Protein AF-A0A419S5A5-F1 (afdb_monomer_lite)

pLDDT: mean 77.29, std 19.82, range [44.66, 98.12]

Radius of gyration: 22.83 Å; chains: 1; bounding box: 70×24×27 Å

Sequence (65 aa):
MSFVYKKVSLKQAITILAKNGIEVDDNEATVIVDFLYLMAKNYKKDEEEKVLKPQGEIELYKKTL

Secondary structure (DSSP, 8-state):
---S--SS-HHHHHHHHHHTT----HHHHHHHHHHHHHHHHH------------TTSSSSTTS--

Structure (mmCIF, N/CA/C/O backbone):
data_AF-A0A419S5A5-F1
#
_entry.id   AF-A0A419S5A5-F1
#
loop_
_atom_site.group_PDB
_atom_site.id
_atom_site.type_symbol
_atom_site.label_atom_id
_atom_site.label_alt_id
_atom_site.label_comp_id
_atom_site.label_asym_id
_atom_site.label_entity_id
_atom_site.label_seq_id
_atom_site.pdbx_PDB_ins_code
_atom_site.Cartn_x
_atom_site.Cartn_y
_atom_site.Cartn_z
_atom_site.occupancy
_atom_site.B_iso_or_equiv
_atom_site.auth_seq_id
_atom_site.auth_comp_id
_atom_site.auth_asym_id
_atom_site.auth_atom_id
_atom_site.pdbx_PDB_model_num
ATOM 1 N N . MET A 1 1 ?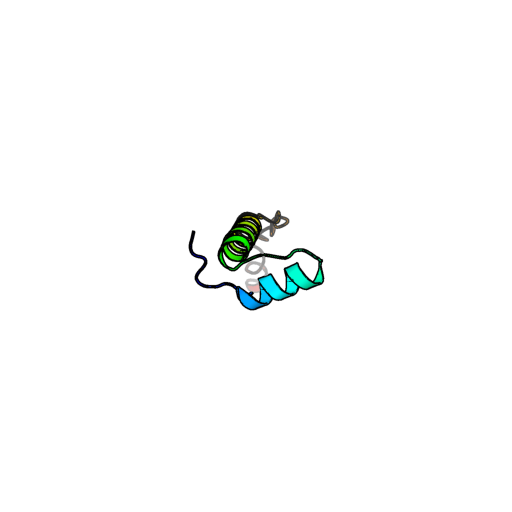 -1.171 -3.834 -13.341 1.00 57.94 1 MET A N 1
ATOM 2 C CA . MET A 1 1 ? -0.043 -4.787 -13.492 1.00 57.94 1 MET A CA 1
ATOM 3 C C . MET A 1 1 ? 0.140 -5.431 -12.130 1.00 57.94 1 MET A C 1
ATOM 5 O O . MET A 1 1 ? 0.258 -4.687 -11.173 1.00 57.94 1 MET A O 1
ATOM 9 N N . SER A 1 2 ? 0.089 -6.758 -11.997 1.00 59.62 2 SER A N 1
ATOM 10 C CA . SER A 1 2 ? 0.187 -7.394 -10.672 1.00 59.62 2 SER A CA 1
ATOM 11 C C . SER A 1 2 ? 1.646 -7.432 -10.200 1.00 59.62 2 SER A C 1
ATOM 13 O O . SER A 1 2 ? 2.474 -8.123 -10.793 1.00 59.62 2 SER A O 1
ATOM 15 N N . PHE A 1 3 ? 1.982 -6.671 -9.154 1.00 68.12 3 PHE A N 1
ATOM 16 C CA . PHE A 1 3 ? 3.275 -6.789 -8.477 1.00 68.12 3 PHE A CA 1
ATOM 17 C C . PHE A 1 3 ? 3.199 -7.930 -7.458 1.00 68.12 3 PHE A C 1
ATOM 19 O O . PHE A 1 3 ? 2.603 -7.779 -6.394 1.00 68.12 3 PHE A O 1
ATOM 26 N N . VAL A 1 4 ? 3.803 -9.071 -7.791 1.00 66.94 4 VAL A N 1
ATOM 27 C CA . VAL A 1 4 ? 3.745 -10.299 -6.974 1.00 66.94 4 VAL A CA 1
ATOM 28 C C . VAL A 1 4 ? 4.593 -10.186 -5.695 1.00 66.94 4 VAL A C 1
ATOM 30 O O . VAL A 1 4 ? 4.257 -10.773 -4.673 1.00 66.94 4 VAL A O 1
ATOM 33 N N . TYR A 1 5 ? 5.654 -9.371 -5.715 1.00 66.88 5 TYR A N 1
ATOM 34 C CA . TYR A 1 5 ? 6.545 -9.140 -4.573 1.00 66.88 5 TYR A CA 1
ATOM 35 C C . TYR A 1 5 ? 6.492 -7.680 -4.116 1.00 66.88 5 TYR A C 1
ATOM 37 O O . TYR A 1 5 ? 7.387 -6.882 -4.399 1.00 66.88 5 TYR A O 1
ATOM 45 N N . LYS A 1 6 ? 5.425 -7.321 -3.399 1.00 75.88 6 LYS A N 1
ATOM 46 C CA . LYS A 1 6 ? 5.340 -6.032 -2.704 1.00 75.88 6 LYS A CA 1
ATOM 47 C C . LYS A 1 6 ? 5.960 -6.166 -1.311 1.00 75.88 6 LYS A C 1
ATOM 49 O O . LYS A 1 6 ? 5.589 -7.044 -0.541 1.00 75.88 6 LYS A O 1
ATOM 54 N N . LYS A 1 7 ? 6.892 -5.271 -0.976 1.00 84.06 7 LYS A N 1
ATOM 55 C CA . LYS A 1 7 ? 7.428 -5.105 0.390 1.00 84.06 7 LYS A CA 1
ATOM 56 C C . LYS A 1 7 ? 6.413 -4.480 1.357 1.00 84.06 7 LYS A C 1
ATOM 58 O O . LYS A 1 7 ? 6.591 -4.589 2.564 1.00 84.06 7 LYS A O 1
ATOM 63 N N . VAL A 1 8 ? 5.384 -3.813 0.831 1.00 87.25 8 VAL A N 1
ATOM 64 C CA . VAL A 1 8 ? 4.302 -3.190 1.601 1.00 87.25 8 VAL A CA 1
ATOM 65 C C . VAL A 1 8 ? 3.000 -3.912 1.270 1.00 87.25 8 VAL A C 1
ATOM 67 O O . VAL A 1 8 ? 2.608 -3.988 0.106 1.00 87.25 8 VAL A O 1
ATOM 70 N N . SER A 1 9 ? 2.336 -4.455 2.290 1.00 91.56 9 SER A N 1
ATOM 71 C CA . SER A 1 9 ? 0.996 -5.036 2.142 1.00 91.56 9 SER A CA 1
ATOM 72 C C . SER A 1 9 ? -0.068 -3.949 1.960 1.00 91.56 9 SER A C 1
ATOM 74 O O . SER A 1 9 ? 0.110 -2.814 2.406 1.00 91.56 9 SER A O 1
ATOM 76 N N . LEU A 1 10 ? -1.212 -4.305 1.369 1.00 92.44 10 LEU A N 1
ATOM 77 C CA . LEU A 1 10 ? -2.326 -3.370 1.163 1.00 92.44 10 LEU A CA 1
ATOM 78 C C . LEU A 1 10 ? -2.809 -2.749 2.487 1.00 92.44 10 LEU A C 1
ATOM 80 O O . LEU A 1 10 ? -2.933 -1.534 2.599 1.00 92.44 10 LEU A O 1
ATOM 84 N N . LYS A 1 11 ? -2.940 -3.565 3.541 1.00 95.12 11 LYS A N 1
ATOM 85 C CA . LYS A 1 11 ? -3.316 -3.109 4.890 1.00 95.12 11 LYS A CA 1
ATOM 86 C C . LYS A 1 11 ? -2.325 -2.101 5.480 1.00 95.12 11 LYS A C 1
ATOM 88 O O . LYS A 1 11 ? -2.731 -1.133 6.124 1.00 95.12 11 LYS A O 1
ATOM 93 N N . GLN A 1 12 ? -1.022 -2.315 5.274 1.00 95.81 12 GLN A N 1
ATOM 94 C CA . GLN A 1 12 ? -0.002 -1.353 5.700 1.00 95.81 12 GLN A CA 1
ATOM 95 C C . GLN A 1 12 ? -0.125 -0.040 4.926 1.00 95.81 12 GLN A C 1
ATOM 97 O O . GLN A 1 12 ? -0.031 1.016 5.542 1.00 95.81 12 GLN A O 1
ATOM 102 N N . ALA A 1 13 ? -0.372 -0.097 3.614 1.00 95.62 13 ALA A N 1
ATOM 103 C CA . ALA A 1 13 ? -0.563 1.097 2.798 1.00 95.62 13 ALA A CA 1
ATOM 104 C C . ALA A 1 13 ? -1.767 1.923 3.273 1.00 95.62 13 ALA A C 1
ATOM 106 O O . ALA A 1 13 ? -1.603 3.107 3.552 1.00 95.62 13 ALA A O 1
ATOM 107 N N . ILE A 1 14 ? -2.925 1.288 3.481 1.00 97.81 14 ILE A N 1
ATOM 108 C CA . ILE A 1 14 ? -4.132 1.937 4.025 1.00 97.81 14 ILE A CA 1
ATOM 109 C C . ILE A 1 14 ? -3.834 2.586 5.381 1.00 97.81 14 ILE A C 1
ATOM 111 O O . ILE A 1 14 ? -4.145 3.751 5.604 1.00 97.81 14 ILE A O 1
ATOM 115 N N . THR A 1 15 ? -3.148 1.865 6.274 1.00 97.88 15 THR A N 1
ATOM 116 C CA . THR A 1 15 ? -2.777 2.393 7.598 1.00 97.88 15 THR A CA 1
ATOM 117 C C . THR A 1 15 ? -1.874 3.627 7.493 1.00 97.88 15 THR A C 1
ATOM 119 O O . THR A 1 15 ? -2.016 4.567 8.272 1.00 97.88 15 THR A O 1
ATOM 122 N N . ILE A 1 16 ? -0.917 3.630 6.562 1.00 96.81 16 ILE A N 1
ATOM 123 C CA . ILE A 1 16 ? -0.005 4.761 6.349 1.00 96.81 16 ILE A CA 1
ATOM 124 C C . ILE A 1 16 ? -0.760 5.955 5.760 1.00 96.81 16 ILE A C 1
ATOM 126 O O . ILE A 1 16 ? -0.562 7.073 6.228 1.00 96.81 16 ILE A O 1
ATOM 130 N N . LEU A 1 17 ? -1.631 5.733 4.776 1.00 96.81 17 LEU A N 1
ATOM 131 C CA . LEU A 1 17 ? -2.435 6.787 4.154 1.00 96.81 17 LEU A CA 1
ATOM 132 C C . LEU A 1 17 ? -3.373 7.440 5.181 1.00 96.81 17 LEU A C 1
ATOM 134 O O . LEU A 1 17 ? -3.343 8.660 5.338 1.00 96.81 17 LEU A O 1
ATOM 138 N N . ALA A 1 18 ? -4.067 6.639 5.993 1.00 98.06 18 ALA A N 1
ATOM 139 C CA . ALA A 1 18 ? -4.946 7.136 7.051 1.00 98.06 18 ALA A CA 1
ATOM 140 C C . ALA A 1 18 ? -4.193 7.968 8.105 1.00 98.06 18 ALA A C 1
ATOM 142 O O . ALA A 1 18 ? -4.665 9.023 8.524 1.00 98.06 18 ALA A O 1
ATOM 143 N N . LYS A 1 19 ? -2.972 7.559 8.488 1.00 98.12 19 LYS A N 1
ATOM 144 C CA . LYS A 1 19 ? -2.105 8.349 9.387 1.00 98.12 19 LYS A CA 1
ATOM 145 C C . LYS A 1 19 ? -1.744 9.731 8.834 1.00 98.12 19 LYS A C 1
ATOM 147 O O . LYS A 1 19 ? -1.353 10.596 9.609 1.00 98.12 19 LYS A O 1
ATOM 152 N N . ASN A 1 20 ? -1.858 9.924 7.523 1.00 97.12 20 ASN A N 1
ATOM 153 C CA . ASN A 1 20 ? -1.623 11.194 6.843 1.00 97.12 20 ASN A CA 1
ATOM 154 C C . A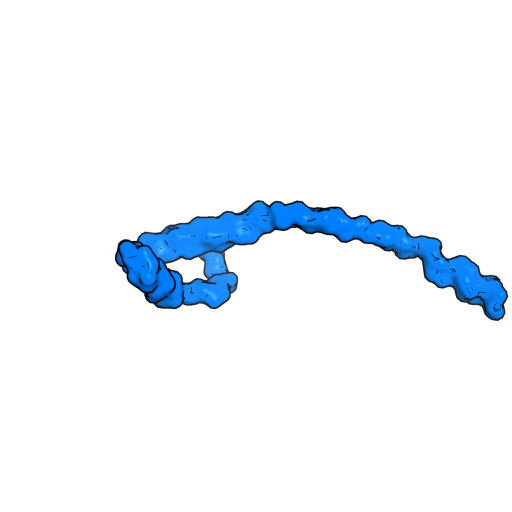SN A 1 20 ? -2.934 11.899 6.444 1.00 97.12 20 ASN A C 1
ATOM 156 O O . ASN A 1 20 ? -2.903 12.820 5.636 1.00 97.12 20 ASN A O 1
ATOM 160 N N . GLY A 1 21 ? -4.081 11.480 6.994 1.00 97.94 21 GLY 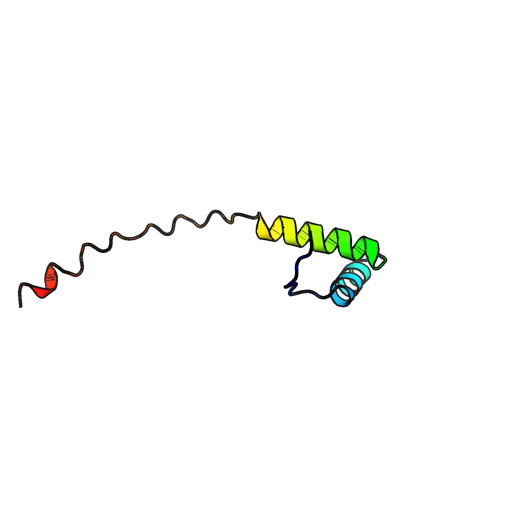A N 1
ATOM 161 C CA . GLY A 1 21 ? -5.385 12.081 6.702 1.00 97.94 21 GLY A CA 1
ATOM 162 C C . GLY A 1 21 ? -5.950 11.724 5.325 1.00 97.94 21 GLY A C 1
ATOM 163 O O . GLY A 1 21 ? -6.837 12.417 4.838 1.00 97.94 21 GLY A O 1
ATOM 164 N N . ILE A 1 22 ? -5.432 10.668 4.690 1.00 97.94 22 ILE A N 1
ATOM 165 C CA . ILE A 1 22 ? -5.907 10.166 3.399 1.00 97.94 22 ILE A CA 1
ATOM 166 C C . ILE A 1 22 ? -6.665 8.862 3.658 1.00 97.94 22 ILE A C 1
ATOM 168 O O . ILE A 1 22 ? -6.062 7.798 3.810 1.00 97.94 22 ILE A O 1
ATOM 172 N N . GLU A 1 23 ? -7.987 8.949 3.748 1.00 97.81 23 GLU A N 1
ATOM 173 C CA . GLU A 1 23 ? -8.853 7.772 3.831 1.00 97.81 23 GLU A CA 1
ATOM 174 C C . GLU A 1 23 ? -9.041 7.169 2.439 1.00 97.81 23 GLU A C 1
ATOM 176 O O . GLU A 1 23 ? -9.310 7.892 1.483 1.00 97.81 23 GLU A O 1
ATOM 181 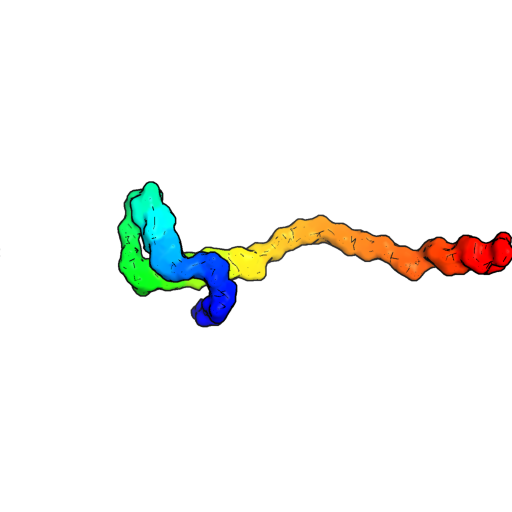N N . VAL A 1 24 ? -8.856 5.853 2.333 1.00 97.44 24 VAL A N 1
ATOM 182 C CA . VAL A 1 24 ? -8.981 5.101 1.080 1.00 97.44 24 VAL A CA 1
ATOM 183 C C . VAL A 1 24 ? -9.570 3.723 1.340 1.00 97.44 24 VAL A C 1
ATOM 185 O O . VAL A 1 24 ? -9.335 3.137 2.403 1.00 97.44 24 VAL A O 1
ATOM 188 N N . ASP A 1 25 ? -10.278 3.185 0.354 1.00 97.44 25 ASP A N 1
ATOM 189 C CA . ASP A 1 25 ? -10.684 1.782 0.334 1.00 97.44 25 ASP A CA 1
ATOM 190 C C . ASP A 1 25 ? -9.600 0.854 -0.261 1.00 97.44 25 ASP A C 1
ATOM 192 O O . ASP A 1 25 ? -8.513 1.280 -0.671 1.00 97.44 25 ASP A O 1
ATOM 196 N N . ASP A 1 26 ? -9.882 -0.450 -0.300 1.00 95.88 26 ASP A N 1
ATOM 197 C CA . ASP A 1 26 ? -8.962 -1.461 -0.832 1.00 95.88 26 ASP A CA 1
ATOM 198 C C . ASP A 1 26 ? -8.652 -1.269 -2.331 1.00 95.88 26 ASP A C 1
ATOM 200 O O . ASP A 1 26 ? -7.531 -1.552 -2.776 1.00 95.88 26 ASP A O 1
ATOM 204 N N . ASN A 1 27 ? -9.615 -0.785 -3.122 1.00 96.19 27 ASN A N 1
ATOM 205 C CA . ASN A 1 27 ? -9.448 -0.568 -4.559 1.00 96.19 27 ASN A CA 1
ATOM 206 C C . ASN A 1 27 ? -8.565 0.657 -4.816 1.00 96.19 27 ASN A C 1
ATOM 208 O O . ASN A 1 27 ? -7.601 0.582 -5.581 1.00 96.19 27 ASN A O 1
ATOM 212 N N . GLU A 1 28 ? -8.848 1.763 -4.134 1.00 97.12 28 GLU A N 1
ATOM 213 C CA . GLU A 1 28 ? -8.072 3.001 -4.186 1.00 97.12 28 GLU A CA 1
ATOM 214 C C . GLU A 1 28 ? -6.634 2.766 -3.714 1.00 97.12 28 GLU A C 1
ATOM 216 O O . GLU A 1 28 ? -5.675 3.109 -4.415 1.00 97.12 28 GLU A O 1
ATOM 221 N N . ALA A 1 29 ? -6.460 2.090 -2.575 1.00 95.56 29 ALA A N 1
ATOM 222 C CA . ALA A 1 29 ? -5.144 1.726 -2.064 1.00 95.56 29 ALA A CA 1
ATOM 223 C C . ALA A 1 29 ? -4.376 0.825 -3.043 1.00 95.56 29 ALA A C 1
ATOM 225 O O . ALA A 1 29 ? -3.162 0.976 -3.197 1.00 95.56 29 ALA A O 1
ATOM 226 N N . THR A 1 30 ? -5.062 -0.081 -3.747 1.00 94.50 30 THR A N 1
ATOM 227 C CA . THR A 1 30 ? -4.435 -0.939 -4.762 1.00 94.50 30 THR A CA 1
ATOM 228 C C . THR A 1 30 ? -3.885 -0.112 -5.919 1.00 94.50 30 THR A C 1
ATOM 230 O O . THR A 1 30 ? -2.723 -0.296 -6.289 1.00 94.50 30 THR A O 1
ATOM 233 N N . VAL A 1 31 ? -4.673 0.830 -6.445 1.00 95.00 31 VAL A N 1
ATOM 234 C CA . VAL A 1 31 ? -4.255 1.723 -7.538 1.00 95.00 31 VAL A CA 1
ATOM 235 C C . VAL A 1 31 ? -3.053 2.570 -7.123 1.00 95.00 31 VAL A C 1
ATOM 237 O O . VAL A 1 31 ? -2.058 2.625 -7.850 1.00 95.00 31 VAL A O 1
ATOM 240 N N . ILE A 1 32 ? -3.109 3.184 -5.939 1.00 94.88 32 ILE A N 1
ATOM 241 C CA . ILE A 1 32 ? -2.029 4.029 -5.414 1.00 94.88 32 ILE A CA 1
ATOM 242 C C . ILE A 1 32 ? -0.740 3.219 -5.262 1.00 94.88 32 ILE A C 1
ATOM 244 O O . ILE A 1 32 ? 0.320 3.624 -5.743 1.00 94.88 32 ILE A O 1
ATOM 248 N N . VAL A 1 33 ? -0.818 2.058 -4.611 1.00 92.25 33 VAL A N 1
ATOM 249 C CA . VAL A 1 33 ? 0.353 1.211 -4.368 1.00 92.25 33 VAL A CA 1
ATOM 250 C C . VAL A 1 33 ? 0.950 0.723 -5.686 1.00 92.25 33 VAL A C 1
ATOM 252 O O . VAL A 1 33 ? 2.166 0.793 -5.858 1.00 92.25 33 VAL A O 1
ATOM 255 N N . ASP A 1 34 ? 0.129 0.267 -6.634 1.00 91.94 34 ASP A N 1
ATOM 256 C CA . ASP A 1 34 ? 0.602 -0.165 -7.953 1.00 91.94 34 ASP A CA 1
ATOM 257 C C . ASP A 1 34 ? 1.305 0.968 -8.707 1.00 91.94 34 ASP A C 1
ATOM 259 O O . ASP A 1 34 ? 2.370 0.751 -9.291 1.00 91.94 34 ASP A O 1
ATOM 263 N N . PHE A 1 35 ? 0.752 2.181 -8.660 1.00 92.75 35 PHE A N 1
ATOM 264 C CA . PHE A 1 35 ? 1.366 3.350 -9.280 1.00 92.75 35 PHE A CA 1
ATOM 265 C C . PHE A 1 35 ? 2.735 3.671 -8.664 1.00 92.75 35 PHE A C 1
ATOM 267 O O . PHE A 1 35 ? 3.716 3.846 -9.389 1.00 92.75 35 PHE A O 1
ATOM 274 N N . LEU A 1 36 ? 2.843 3.665 -7.333 1.00 91.00 36 LEU A N 1
ATOM 275 C CA . LEU A 1 36 ? 4.109 3.913 -6.637 1.00 91.00 36 LEU A CA 1
ATOM 276 C C . LEU A 1 36 ? 5.161 2.837 -6.943 1.00 91.00 36 LEU A C 1
ATOM 278 O O . LEU A 1 36 ? 6.331 3.162 -7.153 1.00 91.00 36 LEU A O 1
ATOM 282 N N . TYR A 1 37 ? 4.764 1.565 -7.030 1.00 90.00 37 TYR A N 1
ATOM 283 C CA . TYR A 1 37 ? 5.669 0.489 -7.448 1.00 90.00 37 TYR A CA 1
ATOM 284 C C . TYR A 1 37 ? 6.123 0.642 -8.901 1.00 90.00 37 TYR A C 1
ATOM 286 O O . TYR A 1 37 ? 7.287 0.376 -9.211 1.00 90.00 37 TYR A O 1
ATOM 294 N N . LEU A 1 38 ? 5.239 1.094 -9.792 1.00 90.44 38 LEU A N 1
ATOM 295 C CA . LEU A 1 38 ? 5.581 1.375 -11.183 1.00 90.44 38 LEU A CA 1
ATOM 296 C C . LEU A 1 38 ? 6.592 2.521 -11.285 1.00 90.44 38 LEU A C 1
ATOM 298 O O . LEU A 1 38 ? 7.579 2.393 -12.010 1.00 90.44 38 LEU A O 1
ATOM 302 N N . MET A 1 39 ? 6.394 3.596 -10.523 1.00 90.62 39 MET A N 1
ATOM 303 C CA . MET A 1 39 ? 7.347 4.702 -10.423 1.00 90.62 39 MET A CA 1
ATOM 304 C C . MET A 1 39 ? 8.698 4.219 -9.894 1.00 90.62 39 MET A C 1
ATOM 306 O O . MET A 1 39 ? 9.720 4.460 -10.524 1.00 90.62 39 MET A O 1
ATOM 310 N N . ALA A 1 40 ? 8.712 3.460 -8.795 1.00 87.25 40 ALA A N 1
ATOM 311 C CA . ALA A 1 40 ? 9.943 2.940 -8.202 1.00 87.25 40 ALA A CA 1
ATOM 312 C C . ALA A 1 40 ? 10.712 1.994 -9.140 1.00 87.25 40 ALA A C 1
ATOM 314 O O . ALA A 1 40 ? 11.938 2.033 -9.179 1.00 87.25 40 ALA A O 1
ATOM 315 N N . LYS A 1 41 ? 10.009 1.155 -9.913 1.00 84.75 41 LYS A N 1
ATOM 316 C CA . LYS A 1 41 ? 10.626 0.248 -10.894 1.00 84.75 41 LYS A CA 1
ATOM 317 C C . LYS A 1 41 ? 11.251 0.998 -12.069 1.00 84.75 41 LYS A C 1
ATOM 319 O O . LYS A 1 41 ? 12.291 0.585 -12.571 1.00 84.75 41 LY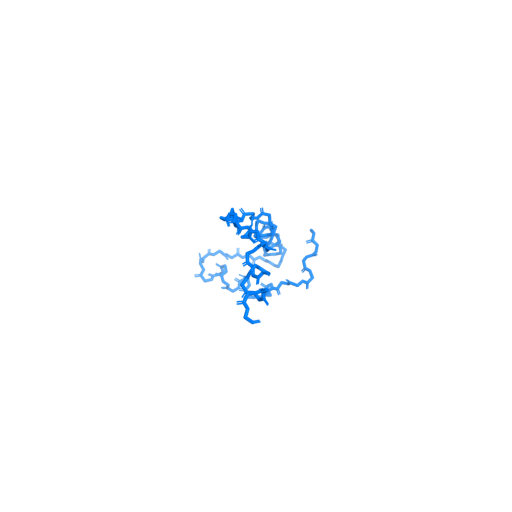S A O 1
ATOM 324 N N . ASN A 1 42 ? 10.581 2.043 -12.547 1.00 86.38 42 ASN A N 1
ATOM 325 C CA . ASN A 1 42 ? 11.037 2.819 -13.699 1.00 86.38 42 ASN A CA 1
ATOM 326 C C . ASN A 1 42 ? 11.962 3.970 -13.313 1.00 86.38 42 ASN A C 1
ATOM 328 O O . ASN A 1 42 ? 12.559 4.580 -14.199 1.00 86.38 42 ASN A O 1
ATOM 332 N N . TYR A 1 43 ? 12.105 4.249 -12.016 1.00 85.31 43 TYR A N 1
ATOM 333 C CA . TYR A 1 43 ? 13.136 5.127 -11.500 1.00 85.31 43 TYR A CA 1
ATOM 334 C C . TYR A 1 43 ? 14.498 4.497 -11.788 1.00 85.31 43 TYR A C 1
ATOM 336 O O . TYR A 1 43 ? 15.058 3.738 -10.995 1.00 85.31 43 TYR A O 1
ATOM 344 N N . LYS A 1 44 ? 15.034 4.817 -12.965 1.00 71.81 44 LYS A N 1
ATOM 345 C CA . LYS A 1 44 ? 16.458 4.732 -13.226 1.00 71.81 44 LYS A CA 1
ATOM 346 C C . LYS A 1 44 ? 17.062 5.818 -12.358 1.00 71.81 44 LYS A C 1
ATOM 348 O O . LYS A 1 44 ? 17.090 6.983 -12.736 1.00 71.81 44 LYS A O 1
ATOM 353 N N . LYS A 1 45 ? 17.487 5.439 -11.153 1.00 66.25 45 LYS A N 1
ATOM 354 C CA . LYS A 1 45 ? 18.589 6.161 -10.534 1.00 66.25 45 LYS A CA 1
ATOM 355 C C . LYS A 1 45 ? 19.643 6.165 -11.630 1.00 66.25 45 LYS A C 1
ATOM 357 O O . LYS A 1 45 ? 19.964 5.077 -12.111 1.00 66.25 45 LYS A O 1
ATOM 362 N N . ASP A 1 46 ? 20.065 7.335 -12.091 1.00 63.16 46 ASP A N 1
ATOM 363 C CA . ASP A 1 46 ? 21.318 7.421 -12.817 1.00 63.16 46 ASP A CA 1
ATOM 364 C C . ASP A 1 46 ? 22.319 6.792 -11.852 1.00 63.16 46 ASP A C 1
ATOM 366 O O . ASP A 1 46 ? 22.706 7.373 -10.835 1.00 63.16 46 ASP A O 1
ATOM 370 N N . GLU A 1 47 ? 22.576 5.498 -12.044 1.00 57.41 47 GLU A N 1
ATOM 371 C CA . GLU A 1 47 ? 23.774 4.891 -11.537 1.00 57.41 47 GLU A CA 1
ATOM 372 C C . GLU A 1 47 ? 24.814 5.769 -12.202 1.00 57.41 47 GLU A C 1
ATOM 374 O O . GLU A 1 47 ? 24.995 5.670 -13.416 1.00 57.41 47 GLU A O 1
ATOM 379 N N . GLU A 1 48 ? 25.395 6.707 -11.438 1.00 54.31 48 GLU A N 1
ATOM 380 C CA . GLU A 1 48 ? 26.748 7.175 -11.695 1.00 54.31 48 GLU A CA 1
ATOM 381 C C . GLU A 1 48 ? 27.446 5.966 -12.267 1.00 54.31 48 GLU A C 1
ATOM 383 O O . GLU A 1 48 ? 27.496 4.933 -11.579 1.00 54.31 48 GLU A O 1
ATOM 388 N N . GLU A 1 49 ? 27.768 6.052 -13.563 1.00 51.81 49 GLU A N 1
ATOM 389 C CA . GLU A 1 49 ? 28.311 4.949 -14.322 1.00 51.81 49 GLU A CA 1
ATOM 390 C C . GLU A 1 49 ? 29.280 4.270 -13.378 1.00 51.81 49 GLU A C 1
ATOM 392 O O . GLU A 1 49 ? 30.240 4.892 -12.909 1.00 51.81 49 GLU A O 1
ATOM 397 N N . LYS A 1 50 ? 28.993 3.021 -12.998 1.00 52.75 50 LYS A N 1
ATOM 398 C CA . LYS A 1 50 ? 30.055 2.194 -12.462 1.00 52.75 50 LYS A CA 1
ATOM 399 C C . LYS A 1 50 ? 31.016 2.140 -13.625 1.00 52.75 50 LYS A C 1
ATOM 401 O O . LYS A 1 50 ? 30.820 1.330 -14.525 1.00 52.75 50 LYS A O 1
ATOM 406 N N . VAL A 1 51 ? 31.973 3.068 -13.646 1.00 50.84 51 VAL A N 1
ATOM 407 C CA . VAL A 1 51 ? 33.107 3.060 -14.542 1.00 50.84 51 VAL A CA 1
ATOM 408 C C . VAL A 1 51 ? 33.680 1.689 -14.284 1.00 50.84 51 VAL A C 1
ATOM 410 O O . VAL A 1 51 ? 34.252 1.420 -13.223 1.00 50.84 51 VAL A O 1
ATOM 413 N N . LEU A 1 52 ? 33.370 0.776 -15.198 1.00 51.47 52 LEU A N 1
ATOM 414 C CA . LEU A 1 52 ? 33.925 -0.551 -15.238 1.00 51.47 52 LEU A CA 1
ATOM 415 C C . LEU A 1 52 ? 35.411 -0.280 -15.390 1.00 51.47 52 LEU A C 1
ATOM 417 O O . LEU A 1 52 ? 35.880 0.016 -16.487 1.00 51.47 52 LEU A O 1
ATOM 421 N N . LYS A 1 53 ? 36.139 -0.263 -14.268 1.00 51.16 53 LYS A N 1
ATOM 422 C CA . LYS A 1 53 ? 37.593 -0.203 -14.309 1.00 51.16 53 LYS A CA 1
ATOM 423 C C . LYS A 1 53 ? 3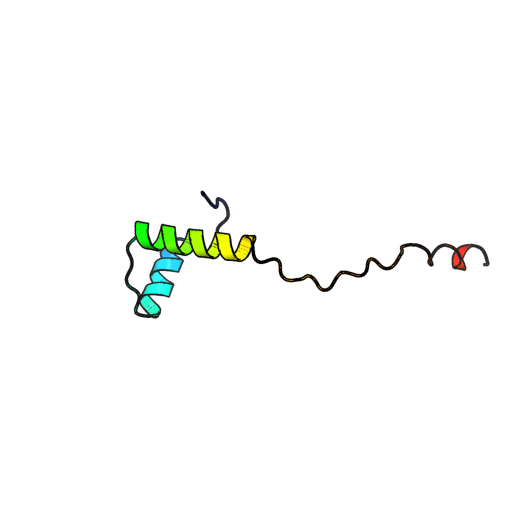8.006 -1.359 -15.219 1.00 51.16 53 LYS A C 1
ATOM 425 O O . LYS A 1 53 ? 37.592 -2.490 -14.935 1.00 51.16 53 LYS A O 1
ATOM 430 N N . PRO A 1 54 ? 38.733 -1.104 -16.319 1.00 44.66 54 PRO A N 1
ATOM 431 C CA . PRO A 1 54 ? 39.119 -2.168 -17.224 1.00 44.66 54 PRO A CA 1
ATOM 432 C C . PRO A 1 54 ? 39.869 -3.233 -16.423 1.00 44.66 54 PRO A C 1
ATOM 434 O O . PRO A 1 54 ? 40.810 -2.922 -15.691 1.00 44.66 54 PRO A O 1
ATOM 437 N N . GLN A 1 55 ? 39.439 -4.488 -16.531 1.00 52.38 55 GLN A N 1
ATOM 438 C CA . GLN A 1 55 ? 40.103 -5.647 -15.929 1.00 52.38 55 GLN A CA 1
ATOM 439 C C . GLN A 1 55 ? 41.405 -5.970 -16.686 1.00 52.38 55 GLN A C 1
ATOM 441 O O . GLN A 1 55 ? 41.550 -7.051 -17.244 1.00 52.38 55 GLN A O 1
ATOM 446 N N . GLY A 1 56 ? 42.338 -5.014 -16.748 1.00 48.50 56 GLY A N 1
ATOM 447 C CA . GLY A 1 56 ? 43.541 -5.097 -17.581 1.00 48.50 56 GLY A CA 1
ATOM 448 C C . GLY A 1 56 ? 44.880 -4.899 -16.869 1.00 48.50 56 GLY A C 1
ATOM 449 O O . GLY A 1 56 ? 45.907 -5.082 -17.507 1.00 48.50 56 GLY A O 1
ATOM 450 N N . GLU A 1 57 ? 44.924 -4.556 -15.576 1.00 49.81 57 GLU A N 1
ATOM 451 C CA . GLU A 1 57 ? 46.201 -4.180 -14.929 1.00 49.81 57 GLU A CA 1
ATOM 452 C C . GLU A 1 57 ? 46.762 -5.190 -13.913 1.00 49.81 57 GLU A C 1
ATOM 454 O O . GLU A 1 57 ? 47.880 -5.019 -13.434 1.00 49.81 57 GLU A O 1
ATOM 459 N N . ILE A 1 58 ? 46.064 -6.291 -13.605 1.00 52.72 58 ILE A N 1
ATOM 460 C CA . ILE A 1 58 ? 46.551 -7.247 -12.585 1.00 52.72 58 ILE A CA 1
ATOM 461 C C . ILE A 1 58 ? 47.487 -8.330 -13.172 1.00 52.72 58 ILE A C 1
ATOM 463 O O . ILE A 1 58 ? 48.244 -8.955 -12.428 1.00 52.72 58 ILE A O 1
ATOM 467 N N . GLU A 1 59 ? 47.535 -8.528 -14.495 1.00 50.56 59 GLU A N 1
ATOM 468 C CA . GLU A 1 59 ? 48.400 -9.558 -15.105 1.00 50.56 59 GLU A CA 1
ATOM 469 C C . GLU A 1 59 ? 49.844 -9.116 -15.398 1.00 50.56 59 GLU A C 1
ATOM 471 O O . GLU A 1 59 ? 50.710 -9.975 -15.559 1.00 50.56 59 GLU A O 1
ATOM 476 N N . LEU A 1 60 ? 50.161 -7.814 -15.387 1.00 49.28 60 LEU A N 1
ATOM 477 C CA . LEU A 1 60 ? 51.530 -7.356 -15.672 1.00 49.28 60 LEU A CA 1
ATOM 478 C C . LEU A 1 60 ? 52.488 -7.516 -14.474 1.00 49.28 60 LEU A C 1
ATOM 480 O O . LEU A 1 60 ? 53.689 -7.674 -14.667 1.00 49.28 60 LEU A O 1
ATOM 484 N N . TYR A 1 61 ? 51.972 -7.540 -13.239 1.00 47.28 61 TYR A N 1
ATOM 485 C CA . TYR A 1 61 ? 52.797 -7.630 -12.021 1.00 47.28 61 TYR A CA 1
ATOM 486 C C . TYR A 1 61 ? 53.133 -9.060 -11.580 1.00 47.28 61 TYR A C 1
ATOM 488 O O . TYR A 1 61 ? 54.021 -9.249 -10.754 1.00 47.28 61 TYR A O 1
ATOM 496 N N . LYS A 1 62 ? 52.469 -10.081 -12.137 1.00 49.62 62 LYS A N 1
ATOM 497 C CA . LYS A 1 62 ? 52.755 -11.491 -11.813 1.00 49.62 62 LYS A CA 1
ATOM 498 C C . LYS A 1 62 ? 53.784 -12.145 -12.735 1.00 49.62 62 LYS A C 1
ATOM 500 O O . LYS A 1 62 ? 54.141 -13.293 -12.501 1.00 49.62 62 LYS A O 1
ATOM 505 N N . LYS A 1 63 ? 54.257 -11.445 -13.772 1.00 51.94 63 LYS A N 1
ATOM 506 C CA . LYS A 1 63 ? 55.224 -11.983 -14.743 1.00 51.94 63 LYS A CA 1
ATOM 507 C C . LYS A 1 63 ? 56.671 -11.532 -14.498 1.00 51.94 63 LYS A C 1
ATOM 509 O O . LYS A 1 63 ? 57.540 -11.862 -15.300 1.00 51.94 63 LYS A O 1
ATOM 514 N N . THR A 1 64 ? 56.926 -10.805 -13.408 1.00 47.69 64 THR A N 1
ATOM 515 C CA . THR A 1 64 ? 58.240 -10.200 -13.112 1.00 47.69 64 THR A CA 1
ATOM 516 C C . THR A 1 64 ? 58.780 -10.550 -11.717 1.00 47.69 64 THR A C 1
ATOM 518 O O . THR A 1 64 ? 59.669 -9.859 -11.225 1.00 47.69 64 THR A O 1
ATOM 521 N N . LEU A 1 65 ? 58.268 -11.608 -11.076 1.00 48.03 65 LEU A N 1
ATOM 522 C CA . LEU A 1 65 ? 58.829 -12.187 -9.848 1.00 48.03 65 LEU A CA 1
ATOM 523 C C . LEU A 1 65 ? 59.106 -13.676 -10.041 1.00 48.03 65 LEU A C 1
ATOM 525 O O . LEU A 1 65 ? 58.233 -14.346 -10.638 1.00 48.03 65 LEU A O 1
#

Foldseek 3Di:
DDDPDDPADLVNQQVVCVVVVHHDDSVRSVVVSVVVVVCVVPPPPVPPPPPPPPPPPPVVVVVPD

Organism: NCBI:txid1842495